Protein AF-A0A1T3P702-F1 (afdb_monomer)

Foldseek 3Di:
DFWDKDWDDDDVDTDIDGGQDDDAPDCLTPLVVLVVQLVVLVADDDKDWHAGPLRQWIWIWHQDPPQKIKIKIWGFRSPDPPDTDIDIDIDIAGRHPRSNVVSVVVNVVSVVSVD

pLDDT: mean 85.74, std 11.63, range [42.0, 97.5]

Radius of gyration: 14.25 Å; Cα contacts (8 Å, |Δi|>4): 216; chains: 1; bounding box: 38×34×39 Å

Structure (mmCIF, N/CA/C/O backbone):
data_AF-A0A1T3P702-F1
#
_entry.id   AF-A0A1T3P702-F1
#
loop_
_atom_site.group_PDB
_atom_site.id
_atom_site.type_symbol
_atom_site.label_atom_id
_atom_site.label_alt_id
_atom_site.label_comp_id
_atom_site.label_asym_id
_atom_site.label_entity_id
_atom_site.label_seq_id
_atom_site.pdbx_PDB_ins_code
_atom_site.Cartn_x
_atom_site.Cartn_y
_atom_site.Cartn_z
_atom_site.occupancy
_atom_site.B_iso_or_equiv
_atom_site.auth_seq_id
_atom_site.auth_comp_id
_atom_site.auth_asym_id
_atom_site.auth_atom_id
_atom_site.pdbx_PDB_model_num
ATOM 1 N N . MET A 1 1 ? 15.450 8.437 -10.672 1.00 70.81 1 MET A N 1
ATOM 2 C CA . MET A 1 1 ? 14.818 7.189 -11.158 1.00 70.81 1 MET A CA 1
ATOM 3 C C . MET A 1 1 ? 15.550 6.032 -10.517 1.00 70.81 1 MET A C 1
ATOM 5 O O . MET A 1 1 ? 16.745 5.887 -10.749 1.00 70.81 1 MET A O 1
ATOM 9 N N . VAL A 1 2 ? 14.839 5.247 -9.719 1.00 76.56 2 VAL A N 1
ATOM 10 C CA . VAL A 1 2 ? 15.346 4.040 -9.065 1.00 76.56 2 VAL A CA 1
ATOM 11 C C . VAL A 1 2 ? 14.706 2.817 -9.702 1.00 76.56 2 VAL A C 1
ATOM 13 O O . VAL A 1 2 ? 13.552 2.854 -10.126 1.00 76.56 2 VAL A O 1
ATOM 16 N N . ASN A 1 3 ? 15.476 1.737 -9.782 1.00 81.69 3 ASN A N 1
ATOM 17 C CA . ASN A 1 3 ? 14.958 0.428 -10.147 1.00 81.69 3 ASN A CA 1
ATOM 18 C C . ASN A 1 3 ? 15.029 -0.447 -8.910 1.00 81.69 3 ASN A C 1
ATOM 20 O O . ASN A 1 3 ? 16.112 -0.650 -8.363 1.00 81.69 3 ASN A O 1
ATOM 24 N N . TYR A 1 4 ? 13.895 -0.991 -8.502 1.00 83.31 4 TYR A N 1
ATOM 25 C CA . TYR A 1 4 ? 13.845 -1.959 -7.420 1.00 83.31 4 TYR A CA 1
ATOM 26 C C . TYR A 1 4 ? 13.196 -3.254 -7.889 1.00 83.31 4 TYR A C 1
ATOM 28 O O . TYR A 1 4 ? 12.562 -3.340 -8.943 1.00 83.31 4 TYR A O 1
ATOM 36 N N . THR A 1 5 ? 13.436 -4.302 -7.112 1.00 88.94 5 THR A N 1
ATOM 37 C CA . THR A 1 5 ? 12.734 -5.571 -7.269 1.00 88.94 5 THR A CA 1
ATOM 38 C C . THR A 1 5 ? 11.568 -5.584 -6.301 1.00 88.94 5 THR A C 1
ATOM 40 O O . THR A 1 5 ? 11.743 -5.239 -5.133 1.00 88.94 5 THR A O 1
ATOM 43 N N . VAL A 1 6 ? 10.407 -6.035 -6.766 1.00 88.75 6 VAL A N 1
ATOM 44 C CA . VAL A 1 6 ? 9.282 -6.364 -5.891 1.00 88.75 6 VAL A CA 1
ATOM 45 C C . VAL A 1 6 ? 9.088 -7.872 -5.878 1.00 88.75 6 VAL A C 1
ATOM 47 O O . VAL A 1 6 ? 9.005 -8.511 -6.929 1.00 88.75 6 VAL A O 1
ATOM 50 N N . GLU A 1 7 ? 8.989 -8.432 -4.677 1.00 91.44 7 GLU A N 1
ATOM 51 C CA . GLU A 1 7 ? 8.684 -9.840 -4.456 1.00 91.44 7 GLU A CA 1
ATOM 52 C C . GLU A 1 7 ? 7.426 -9.974 -3.600 1.00 91.44 7 GLU A C 1
ATOM 54 O O . GLU A 1 7 ? 7.316 -9.375 -2.532 1.00 91.44 7 GLU A O 1
ATOM 59 N N . LEU A 1 8 ? 6.476 -10.784 -4.066 1.00 90.88 8 LEU A N 1
ATOM 60 C CA . LEU A 1 8 ? 5.331 -11.237 -3.286 1.00 90.88 8 LEU A CA 1
ATOM 61 C C . LEU A 1 8 ? 5.507 -12.723 -2.981 1.00 90.88 8 LEU A C 1
ATOM 63 O O . LEU A 1 8 ? 5.449 -13.571 -3.877 1.00 90.88 8 LEU A O 1
ATOM 67 N N . CYS A 1 9 ? 5.689 -13.025 -1.699 1.00 87.62 9 CYS A N 1
ATOM 68 C CA . CYS A 1 9 ? 5.918 -14.374 -1.198 1.00 87.62 9 CYS A CA 1
ATOM 69 C C . CYS A 1 9 ? 4.834 -14.760 -0.187 1.00 87.62 9 CYS A C 1
ATOM 71 O O . CYS A 1 9 ? 4.467 -13.986 0.695 1.00 87.62 9 CYS A O 1
ATOM 73 N N . GLY A 1 10 ? 4.334 -15.986 -0.300 1.00 84.56 10 GLY A N 1
ATOM 74 C CA . GLY A 1 10 ? 3.325 -16.551 0.584 1.00 84.56 10 GLY A CA 1
ATOM 75 C C . GLY A 1 10 ? 3.218 -18.061 0.402 1.00 84.56 10 GLY A C 1
ATOM 76 O O . GLY A 1 10 ? 3.934 -18.674 -0.391 1.00 84.56 10 GLY A O 1
ATOM 77 N N . ARG A 1 11 ? 2.306 -18.704 1.133 1.00 86.44 11 ARG A N 1
ATOM 78 C CA . ARG A 1 11 ? 2.109 -20.152 1.001 1.00 86.44 11 ARG A CA 1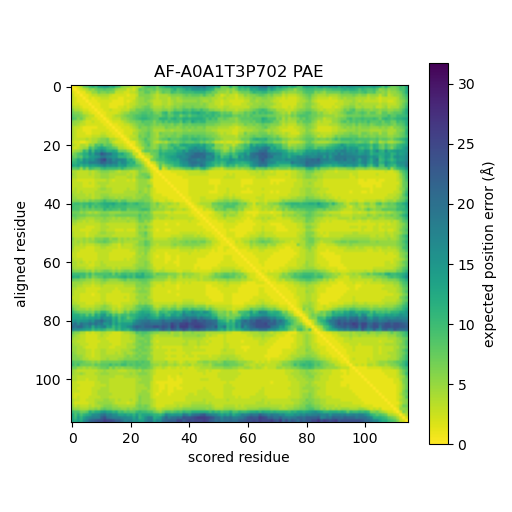
ATOM 79 C C . ARG A 1 11 ? 1.562 -20.483 -0.393 1.00 86.44 11 ARG A C 1
ATOM 81 O O . ARG A 1 11 ? 0.400 -20.220 -0.671 1.00 86.44 11 ARG A O 1
ATOM 88 N N . GLY A 1 12 ? 2.398 -21.081 -1.242 1.00 87.56 12 GLY A N 1
ATOM 89 C CA . GLY A 1 12 ? 2.049 -21.405 -2.632 1.00 87.56 12 GLY A CA 1
ATOM 90 C C . GLY A 1 12 ? 2.091 -20.211 -3.593 1.00 87.56 12 GLY A C 1
ATOM 91 O O . GLY A 1 12 ? 1.690 -20.363 -4.742 1.00 87.56 12 GLY A O 1
ATOM 92 N N . LEU A 1 13 ? 2.582 -19.049 -3.143 1.00 87.25 13 LEU A N 1
ATOM 93 C CA . LEU A 1 13 ? 2.752 -17.850 -3.960 1.00 87.25 13 LEU A CA 1
ATOM 94 C C . LEU A 1 13 ? 4.220 -17.423 -3.940 1.00 87.25 13 LEU A C 1
ATOM 96 O O . LEU A 1 13 ? 4.769 -17.136 -2.879 1.00 87.25 13 LEU A O 1
ATOM 100 N N . ALA A 1 14 ? 4.824 -17.347 -5.120 1.00 89.81 14 ALA A N 1
ATOM 101 C CA . ALA A 1 14 ? 6.096 -16.681 -5.339 1.00 89.81 14 ALA A CA 1
ATOM 102 C C . ALA A 1 14 ? 5.982 -15.904 -6.649 1.00 89.81 14 ALA A C 1
ATOM 104 O O . ALA A 1 14 ? 5.843 -16.498 -7.719 1.00 89.81 14 ALA A O 1
ATOM 105 N N . ALA A 1 15 ? 5.986 -14.581 -6.553 1.00 89.94 15 ALA A N 1
ATOM 106 C CA . ALA A 1 15 ? 5.983 -13.688 -7.698 1.00 89.94 15 ALA A CA 1
ATOM 107 C C . ALA A 1 15 ? 7.101 -12.669 -7.517 1.00 89.94 15 ALA A C 1
ATOM 109 O O . ALA A 1 15 ? 7.212 -12.049 -6.463 1.00 89.94 15 ALA A O 1
ATOM 110 N N . ARG A 1 16 ? 7.928 -12.504 -8.544 1.00 90.31 16 ARG A N 1
ATOM 111 C CA . ARG A 1 16 ? 9.037 -11.556 -8.558 1.00 90.31 16 ARG A CA 1
ATOM 112 C C . ARG A 1 16 ? 8.943 -10.729 -9.824 1.00 90.31 16 ARG A C 1
ATOM 114 O O . ARG A 1 16 ? 8.728 -11.279 -10.904 1.00 90.31 16 ARG A O 1
ATOM 121 N N . LEU A 1 17 ? 9.123 -9.425 -9.679 1.00 87.31 17 LEU A N 1
ATOM 122 C CA . LEU A 1 17 ? 9.280 -8.515 -10.798 1.00 87.31 17 LEU A CA 1
ATOM 123 C C . LEU A 1 17 ? 10.531 -7.671 -10.590 1.00 87.31 17 LEU A C 1
ATOM 125 O O . LEU A 1 17 ? 10.652 -6.934 -9.610 1.00 87.31 17 LEU A O 1
ATOM 129 N N . ASP A 1 18 ? 11.463 -7.820 -11.523 1.00 86.00 18 ASP A N 1
ATOM 130 C CA . ASP A 1 18 ? 12.696 -7.049 -11.575 1.00 86.00 18 ASP A CA 1
ATOM 131 C C . ASP A 1 18 ? 12.479 -5.736 -12.328 1.00 86.00 18 ASP A C 1
ATOM 133 O O . ASP A 1 18 ? 11.718 -5.684 -13.294 1.00 86.00 18 ASP A O 1
ATOM 137 N N . ARG A 1 19 ? 13.242 -4.704 -11.948 1.00 81.06 19 ARG A N 1
ATOM 138 C CA . ARG A 1 19 ? 13.250 -3.387 -12.608 1.00 81.06 19 ARG A CA 1
ATOM 139 C C . ARG A 1 19 ? 11.880 -2.701 -12.633 1.00 81.06 19 ARG A C 1
ATOM 141 O O . ARG A 1 19 ? 11.517 -2.096 -13.640 1.00 81.06 19 ARG A O 1
ATOM 148 N N . VAL A 1 20 ? 11.164 -2.759 -11.512 1.00 81.31 20 VAL A N 1
ATOM 149 C CA . VAL A 1 20 ? 10.029 -1.861 -11.275 1.00 81.31 20 VAL A CA 1
ATOM 150 C C . VAL A 1 20 ? 10.576 -0.440 -11.172 1.00 81.31 20 VAL A C 1
ATOM 152 O O . VAL A 1 20 ? 11.546 -0.201 -10.444 1.00 81.31 20 VAL A O 1
ATOM 155 N N . VAL A 1 21 ? 9.995 0.480 -11.944 1.00 78.62 21 VAL A N 1
ATOM 156 C CA . VAL A 1 21 ? 10.480 1.859 -12.042 1.00 78.62 21 VAL A CA 1
ATOM 157 C C . VAL A 1 21 ? 9.786 2.728 -10.999 1.00 78.62 21 VAL A C 1
ATOM 159 O O . VAL A 1 21 ? 8.560 2.841 -10.999 1.00 78.62 21 VAL A O 1
ATOM 162 N N . GLY A 1 22 ? 10.584 3.389 -10.161 1.00 72.56 22 GLY A N 1
ATOM 163 C CA . GLY A 1 22 ? 10.127 4.434 -9.246 1.00 72.56 22 GLY A CA 1
ATOM 164 C C . GLY A 1 22 ? 10.965 5.708 -9.342 1.00 72.56 22 GLY A C 1
ATOM 165 O O . GLY A 1 22 ? 12.053 5.741 -9.937 1.00 72.56 22 GLY A O 1
ATOM 166 N N . TRP A 1 23 ? 10.472 6.773 -8.726 1.00 66.00 23 TRP A N 1
ATOM 167 C CA . TRP A 1 23 ? 11.130 8.071 -8.647 1.00 66.00 23 TRP A CA 1
ATOM 168 C C . TRP A 1 23 ? 11.543 8.347 -7.199 1.00 66.00 23 TRP A C 1
ATOM 170 O O . TRP A 1 23 ? 10.741 8.746 -6.364 1.00 66.00 23 TRP A O 1
ATOM 180 N N . SER A 1 24 ? 12.825 8.125 -6.885 1.00 61.88 24 SER A N 1
ATOM 181 C CA . SER A 1 24 ? 13.392 8.508 -5.589 1.00 61.88 24 SER A CA 1
ATOM 182 C C . SER A 1 24 ? 13.335 10.025 -5.400 1.00 61.88 24 SER A C 1
ATOM 184 O O . SER A 1 24 ? 13.604 10.789 -6.328 1.00 61.88 24 SER A O 1
ATOM 186 N N . GLY A 1 25 ? 12.992 10.461 -4.186 1.00 56.44 25 GLY A N 1
ATOM 187 C CA . GLY A 1 25 ? 13.034 11.872 -3.792 1.00 56.44 25 GLY A CA 1
ATOM 188 C C . GLY A 1 25 ? 11.787 12.697 -4.123 1.00 56.44 25 GLY A C 1
ATOM 189 O O . GLY A 1 25 ? 11.732 13.863 -3.732 1.00 56.44 25 GLY A O 1
ATOM 190 N N . GLU A 1 26 ? 10.771 12.123 -4.775 1.00 60.62 26 GLU A N 1
ATOM 191 C CA . GLU A 1 26 ? 9.473 12.779 -4.947 1.00 60.62 26 GLU A CA 1
ATOM 192 C C . GLU A 1 26 ? 8.469 12.306 -3.885 1.00 60.62 26 GLU A C 1
ATOM 194 O O . GLU A 1 26 ? 8.336 11.115 -3.619 1.00 60.62 26 GLU A O 1
ATOM 199 N N . ALA A 1 27 ? 7.700 13.235 -3.303 1.00 54.56 27 ALA A N 1
ATOM 200 C CA . ALA A 1 27 ? 6.638 12.930 -2.329 1.00 54.56 27 ALA A CA 1
ATOM 201 C C . ALA A 1 27 ? 5.484 12.070 -2.904 1.00 54.56 27 ALA A C 1
ATOM 203 O O . ALA A 1 27 ? 4.549 11.723 -2.188 1.00 54.56 27 ALA A O 1
ATOM 204 N N . THR A 1 28 ? 5.535 11.768 -4.200 1.00 63.72 28 THR A N 1
ATOM 205 C CA . THR A 1 28 ? 4.592 10.969 -4.990 1.00 63.72 28 THR A CA 1
ATOM 206 C C . THR A 1 28 ? 4.955 9.484 -5.065 1.00 63.72 28 THR A C 1
ATOM 208 O O . THR A 1 28 ? 4.157 8.700 -5.585 1.00 63.72 28 THR A O 1
ATOM 211 N N . GLU A 1 29 ? 6.112 9.073 -4.544 1.00 83.00 29 GLU A N 1
ATOM 212 C CA . GLU A 1 29 ? 6.506 7.664 -4.461 1.00 83.00 29 GLU A CA 1
ATOM 213 C C . GLU A 1 29 ? 5.768 6.944 -3.306 1.00 83.00 29 GLU A C 1
ATOM 215 O O . GLU A 1 29 ? 5.016 7.543 -2.527 1.00 83.00 29 GLU A O 1
ATOM 220 N N . ILE A 1 30 ? 5.921 5.621 -3.216 1.00 88.81 30 ILE A N 1
ATOM 221 C CA . ILE A 1 30 ? 5.170 4.781 -2.274 1.00 88.81 30 ILE A CA 1
ATOM 222 C C . ILE A 1 30 ? 5.355 5.178 -0.800 1.00 88.81 30 ILE A C 1
ATOM 224 O O . ILE A 1 30 ? 4.419 5.038 -0.012 1.00 88.81 30 ILE A O 1
ATOM 228 N N . ASP A 1 31 ? 6.516 5.697 -0.401 1.00 89.75 31 ASP A N 1
ATOM 229 C CA . ASP A 1 31 ? 6.757 6.142 0.974 1.00 89.75 31 ASP A CA 1
ATOM 230 C C . ASP A 1 31 ? 5.920 7.373 1.340 1.00 89.75 31 ASP A C 1
ATOM 232 O O . ASP A 1 31 ? 5.393 7.447 2.455 1.00 89.75 31 ASP A O 1
ATOM 236 N N . GLY A 1 32 ? 5.734 8.301 0.398 1.00 89.31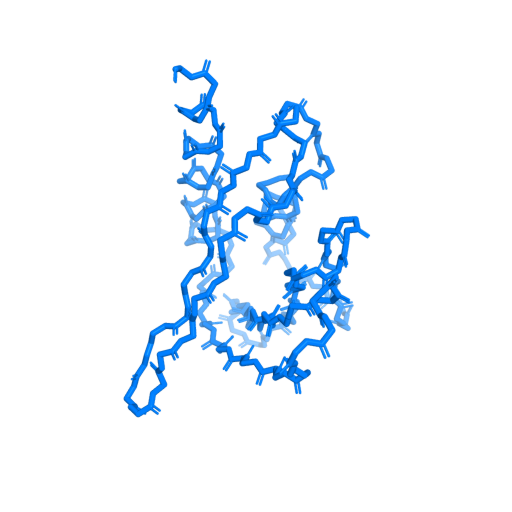 32 GLY A N 1
ATOM 237 C CA . GLY A 1 32 ? 4.838 9.445 0.548 1.00 89.31 32 GLY A CA 1
ATOM 238 C C . GLY A 1 32 ? 3.392 8.998 0.744 1.00 89.31 32 GLY A C 1
ATOM 239 O O . GLY A 1 32 ? 2.751 9.381 1.724 1.00 89.31 32 GLY A O 1
ATOM 240 N N . PHE A 1 33 ? 2.915 8.085 -0.109 1.00 92.12 33 PHE A N 1
ATOM 241 C CA . PHE A 1 33 ? 1.581 7.494 0.029 1.00 92.12 33 PHE A CA 1
ATOM 242 C C . PHE A 1 33 ? 1.378 6.836 1.401 1.00 92.12 33 PHE A C 1
ATOM 244 O O . PHE A 1 33 ? 0.400 7.128 2.088 1.00 92.12 33 PHE A O 1
ATOM 251 N N . LEU A 1 34 ? 2.314 5.989 1.840 1.00 93.69 34 LEU A N 1
ATOM 252 C CA . LEU A 1 34 ? 2.244 5.326 3.146 1.00 93.69 34 LEU A CA 1
ATOM 253 C C . LEU A 1 34 ? 2.311 6.327 4.312 1.00 93.69 34 LEU A C 1
ATOM 255 O O . LEU A 1 34 ? 1.616 6.146 5.313 1.00 93.69 34 LEU A O 1
ATOM 259 N N . THR A 1 35 ? 3.097 7.399 4.172 1.00 92.75 35 THR A N 1
ATOM 260 C CA . THR A 1 35 ? 3.177 8.489 5.155 1.00 92.75 35 THR A CA 1
ATOM 261 C C . THR A 1 35 ? 1.832 9.198 5.302 1.00 92.75 35 THR A C 1
ATOM 263 O O . THR A 1 35 ? 1.396 9.459 6.424 1.00 92.75 35 THR A O 1
ATOM 266 N N . ASP A 1 36 ? 1.139 9.473 4.199 1.00 92.44 36 ASP A N 1
ATOM 267 C CA . ASP A 1 36 ? -0.174 10.119 4.238 1.00 92.44 36 ASP A CA 1
ATOM 268 C C . ASP A 1 36 ? -1.254 9.196 4.821 1.00 92.44 36 ASP A C 1
ATOM 270 O O . ASP A 1 36 ? -2.079 9.645 5.618 1.00 92.44 36 ASP A O 1
ATOM 274 N N . LEU A 1 37 ? -1.207 7.888 4.535 1.00 94.06 37 LEU A N 1
ATOM 275 C CA . LEU A 1 37 ? -2.070 6.913 5.218 1.00 94.06 37 LEU A CA 1
ATOM 276 C C . LEU A 1 37 ? -1.817 6.873 6.732 1.00 94.06 37 LEU A C 1
ATOM 278 O O . LEU A 1 37 ? -2.754 6.708 7.512 1.00 94.06 37 LEU A O 1
ATOM 282 N N . ALA A 1 38 ? -0.559 7.006 7.158 1.00 92.44 38 ALA A N 1
ATOM 283 C CA . ALA A 1 38 ? -0.199 7.013 8.571 1.00 92.44 38 ALA A CA 1
ATOM 284 C C . ALA A 1 38 ? -0.667 8.289 9.293 1.00 92.44 38 ALA A C 1
ATOM 286 O O . ALA A 1 38 ? -1.055 8.224 10.462 1.00 92.44 38 ALA A O 1
ATOM 287 N N . ARG A 1 39 ? -0.656 9.437 8.601 1.00 91.62 39 ARG A N 1
ATOM 288 C CA . ARG A 1 39 ? -1.164 10.721 9.115 1.00 91.62 39 ARG A CA 1
ATOM 289 C C . ARG A 1 39 ? -2.676 10.708 9.307 1.00 91.62 39 ARG A C 1
ATOM 291 O O . ARG A 1 39 ? -3.155 11.220 10.316 1.00 91.62 39 ARG A O 1
ATOM 298 N N . ASP A 1 40 ? -3.407 10.052 8.412 1.00 90.50 40 ASP A N 1
ATOM 299 C CA . ASP A 1 40 ? -4.863 9.906 8.495 1.00 90.50 40 ASP A CA 1
ATOM 300 C C . ASP A 1 40 ? -5.283 8.726 9.392 1.00 90.50 40 ASP A C 1
ATOM 302 O O . ASP A 1 40 ? -6.186 7.948 9.079 1.00 90.50 40 ASP A O 1
ATOM 306 N N . PHE A 1 41 ? -4.648 8.599 10.564 1.00 84.25 41 PHE A N 1
ATOM 307 C CA . PHE A 1 41 ? -4.945 7.544 11.542 1.00 84.25 41 PHE A CA 1
ATOM 308 C C . PHE A 1 41 ? -6.375 7.618 12.103 1.00 84.25 41 PHE A C 1
ATOM 310 O O . PHE A 1 41 ? -6.880 6.625 12.627 1.00 84.25 41 PHE A O 1
ATOM 317 N N . GLY A 1 42 ? -7.027 8.782 11.991 1.00 85.81 42 GLY A N 1
ATOM 318 C CA . GLY A 1 42 ? -8.439 8.982 12.330 1.00 85.81 42 GLY A CA 1
ATOM 319 C C . GLY A 1 42 ? -9.412 8.262 11.389 1.00 85.81 42 GLY A C 1
ATOM 320 O O . GLY A 1 42 ? -10.597 8.166 11.705 1.00 85.81 42 GLY A O 1
ATOM 321 N N . GLY A 1 43 ? -8.911 7.720 10.279 1.00 90.75 43 GLY A N 1
ATOM 322 C CA . GLY A 1 43 ? -9.681 6.991 9.285 1.00 90.75 43 GLY A CA 1
ATOM 323 C C . GLY A 1 43 ? -10.054 7.828 8.070 1.00 90.75 43 GLY A C 1
ATOM 324 O O . GLY A 1 43 ? -10.008 9.057 8.079 1.00 90.75 43 GLY A O 1
ATOM 325 N N . TRP A 1 44 ? -10.420 7.127 7.003 1.00 94.88 44 TRP A N 1
ATOM 326 C CA . TRP A 1 44 ? -10.949 7.700 5.771 1.00 94.88 44 TRP A CA 1
ATOM 327 C C . TRP A 1 44 ? -12.019 6.778 5.194 1.00 94.88 44 TRP A C 1
ATOM 329 O O . TRP A 1 44 ? -12.005 5.568 5.430 1.00 94.88 44 TRP A O 1
ATOM 339 N N . ASP A 1 45 ? -12.916 7.352 4.399 1.00 93.12 45 ASP A N 1
ATOM 340 C CA . ASP A 1 45 ? -13.916 6.589 3.665 1.00 93.12 45 ASP A CA 1
ATOM 341 C C . ASP A 1 45 ? -13.368 6.107 2.315 1.00 93.12 45 ASP A C 1
ATOM 343 O O . ASP A 1 45 ? -12.634 6.817 1.622 1.00 93.12 45 ASP A O 1
ATOM 347 N N . GLY A 1 46 ? -13.767 4.897 1.922 1.00 94.00 46 GLY A N 1
ATOM 348 C CA . GLY A 1 46 ? -13.439 4.316 0.621 1.00 94.00 46 GLY A CA 1
ATOM 349 C C . GLY A 1 46 ? -12.026 3.732 0.505 1.00 94.00 46 GLY A C 1
ATOM 350 O O . GLY A 1 46 ? -11.365 3.402 1.490 1.00 94.00 46 GLY A O 1
ATOM 351 N N . GLU A 1 47 ? -11.590 3.552 -0.742 1.00 9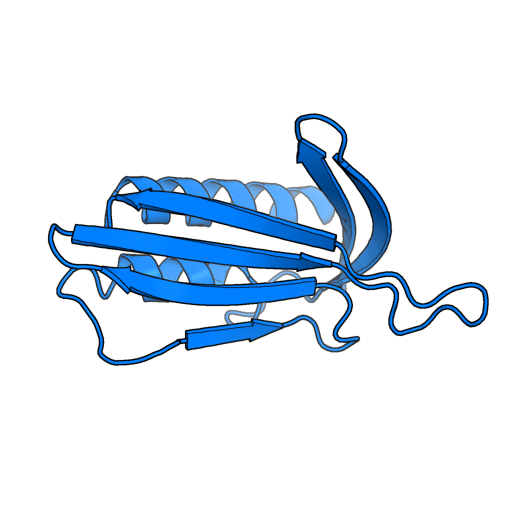6.44 47 GLU A N 1
ATOM 352 C CA . GLU A 1 47 ? -10.272 3.021 -1.098 1.00 96.44 47 GLU A CA 1
ATOM 353 C C . GLU A 1 47 ? -9.360 4.159 -1.563 1.00 96.44 47 GLU A C 1
ATOM 355 O O . GLU A 1 47 ? -9.751 4.984 -2.391 1.00 96.44 47 GLU A O 1
ATOM 360 N N . ARG A 1 48 ? -8.125 4.175 -1.061 1.00 96.12 48 ARG A N 1
ATOM 361 C CA . ARG A 1 48 ? -7.045 5.003 -1.603 1.00 96.12 48 ARG A CA 1
ATOM 362 C C . ARG A 1 48 ? -6.107 4.124 -2.410 1.00 96.12 48 ARG A C 1
ATOM 364 O O . ARG A 1 48 ? -5.749 3.038 -1.963 1.00 96.12 48 ARG A O 1
ATOM 371 N N . THR A 1 49 ? -5.686 4.592 -3.576 1.00 95.25 49 THR A N 1
ATOM 372 C CA . THR A 1 49 ? -4.841 3.807 -4.477 1.00 95.25 49 THR A CA 1
ATOM 373 C C . THR A 1 49 ? -3.598 4.593 -4.850 1.00 95.25 49 THR A C 1
ATOM 375 O O . THR A 1 49 ? -3.691 5.735 -5.295 1.00 95.25 49 THR A O 1
ATOM 378 N N . TRP A 1 50 ? -2.450 3.939 -4.740 1.00 94.44 50 TRP A N 1
ATOM 379 C CA . TRP A 1 50 ? -1.194 4.369 -5.332 1.00 94.44 50 TRP A CA 1
ATOM 380 C C . TRP A 1 50 ? -0.734 3.335 -6.358 1.00 94.44 50 TRP A C 1
ATOM 382 O O . TRP A 1 50 ? -1.057 2.150 -6.252 1.00 94.44 50 TRP A O 1
ATOM 392 N N . ARG A 1 51 ? -0.002 3.773 -7.378 1.00 90.81 51 ARG A N 1
ATOM 393 C CA . ARG A 1 51 ? 0.610 2.885 -8.367 1.00 90.81 51 ARG A CA 1
ATOM 394 C C . ARG A 1 51 ? 1.868 3.516 -8.938 1.00 90.81 51 ARG A C 1
ATOM 396 O O . ARG A 1 51 ? 1.906 4.735 -9.094 1.00 90.81 51 ARG A O 1
ATOM 403 N N . THR A 1 52 ? 2.810 2.685 -9.360 1.00 87.25 52 THR A N 1
ATOM 404 C CA . THR A 1 52 ? 3.925 3.133 -10.197 1.00 87.25 52 THR A CA 1
ATOM 405 C C . THR A 1 52 ? 3.418 3.640 -11.553 1.00 87.25 52 THR A C 1
ATOM 407 O O . THR A 1 52 ? 2.308 3.309 -12.013 1.00 87.25 52 THR A O 1
ATOM 410 N N . ASP A 1 53 ? 4.233 4.450 -12.228 1.00 82.88 53 ASP A N 1
ATOM 411 C CA . ASP A 1 53 ? 3.897 5.025 -13.536 1.00 82.88 53 ASP A CA 1
ATOM 412 C C . ASP A 1 53 ? 3.653 3.950 -14.597 1.00 82.88 53 ASP A C 1
ATOM 414 O O . ASP A 1 53 ? 2.687 4.026 -15.365 1.00 82.88 53 ASP A O 1
ATOM 418 N N . ASP A 1 54 ? 4.495 2.915 -14.595 1.00 82.19 54 ASP A N 1
ATOM 419 C CA . ASP A 1 54 ? 4.367 1.733 -15.448 1.00 82.19 54 ASP A CA 1
ATOM 420 C C . ASP A 1 54 ? 3.220 0.803 -15.042 1.00 82.19 54 ASP A C 1
ATOM 422 O O . ASP A 1 54 ? 2.832 -0.051 -15.836 1.00 82.19 54 ASP A O 1
ATOM 426 N N . ARG A 1 55 ? 2.593 1.041 -13.883 1.00 85.56 55 ARG A N 1
ATOM 427 C CA . ARG A 1 55 ? 1.510 0.232 -13.309 1.00 85.56 55 ARG A CA 1
ATOM 428 C C . ARG A 1 55 ? 1.933 -1.193 -12.974 1.00 85.56 55 ARG A C 1
ATOM 430 O O . ARG A 1 55 ? 1.056 -2.067 -12.932 1.00 85.56 55 ARG A O 1
ATOM 437 N N . ASP A 1 56 ? 3.227 -1.415 -12.780 1.00 88.62 56 ASP A N 1
ATOM 438 C CA . ASP A 1 56 ? 3.754 -2.713 -12.397 1.00 88.62 56 ASP A CA 1
ATOM 439 C C . ASP A 1 56 ? 3.393 -3.042 -10.945 1.00 88.62 56 ASP A C 1
ATOM 441 O O . ASP A 1 56 ? 2.954 -4.156 -10.658 1.00 88.62 56 ASP A O 1
ATOM 445 N N . LEU A 1 57 ? 3.463 -2.047 -10.054 1.00 90.62 57 LEU A N 1
ATOM 446 C CA . LEU A 1 57 ? 3.020 -2.148 -8.667 1.00 90.62 57 LEU A CA 1
ATOM 447 C C . LEU A 1 57 ? 1.821 -1.228 -8.420 1.00 90.62 57 LEU A C 1
ATOM 449 O O . LEU A 1 57 ? 1.834 -0.047 -8.761 1.00 90.62 57 LEU A O 1
ATOM 453 N N . THR A 1 58 ? 0.772 -1.769 -7.805 1.00 92.94 58 THR A N 1
ATOM 454 C CA . THR A 1 58 ? -0.379 -1.015 -7.297 1.00 92.94 58 THR A CA 1
ATOM 455 C C . THR A 1 58 ? -0.591 -1.352 -5.827 1.00 92.94 58 THR A C 1
ATOM 457 O O . THR A 1 58 ? -0.594 -2.521 -5.452 1.00 92.94 58 THR A O 1
ATOM 460 N N . VAL A 1 59 ? -0.800 -0.336 -4.994 1.00 95.44 59 VAL A N 1
ATOM 461 C CA . VAL A 1 59 ? -1.123 -0.490 -3.575 1.00 95.44 59 VAL A CA 1
ATOM 462 C C . VAL A 1 59 ? -2.470 0.158 -3.306 1.00 95.44 59 VAL A C 1
ATOM 464 O O . VAL A 1 59 ? -2.667 1.346 -3.555 1.00 95.44 59 VAL A O 1
ATOM 467 N N . LYS A 1 60 ? -3.411 -0.636 -2.804 1.00 97.19 60 LYS A N 1
ATOM 468 C CA . LYS A 1 60 ? -4.751 -0.193 -2.415 1.00 97.19 60 LYS A CA 1
ATOM 469 C C . LYS A 1 60 ? -4.872 -0.226 -0.905 1.00 97.19 60 LYS A C 1
ATOM 471 O O . LYS A 1 60 ? -4.497 -1.222 -0.295 1.00 97.19 60 LYS A O 1
ATOM 476 N N . ALA A 1 61 ? -5.413 0.830 -0.322 1.00 97.50 61 ALA A N 1
ATOM 477 C CA . ALA A 1 61 ? -5.552 0.990 1.112 1.00 97.50 61 ALA A CA 1
ATOM 478 C C . ALA A 1 61 ? -7.011 1.235 1.492 1.00 97.50 61 ALA A C 1
ATOM 480 O O . ALA A 1 61 ? -7.639 2.184 1.015 1.00 97.50 61 ALA A O 1
ATOM 481 N N . VAL A 1 62 ? -7.528 0.405 2.394 1.00 97.38 62 VAL A N 1
ATOM 482 C CA . VAL A 1 62 ? -8.867 0.565 2.968 1.00 97.38 62 VAL A CA 1
ATOM 483 C C . VAL A 1 62 ? -8.753 0.633 4.483 1.00 97.38 62 VAL A C 1
ATOM 485 O O . VAL A 1 62 ? -8.191 -0.267 5.113 1.00 97.38 62 VAL A O 1
ATOM 488 N N . PHE A 1 63 ? -9.299 1.695 5.073 1.00 95.25 63 PHE A N 1
ATOM 489 C CA . PHE A 1 63 ? -9.405 1.800 6.520 1.00 95.25 63 PHE A CA 1
ATOM 490 C C . PHE A 1 63 ? -10.559 0.928 7.016 1.00 95.25 63 PHE A C 1
ATOM 492 O O . PHE A 1 63 ? -11.672 0.957 6.489 1.00 95.25 63 PHE A O 1
ATOM 499 N N . ARG A 1 64 ? -10.291 0.122 8.038 1.00 93.06 64 ARG A N 1
ATOM 500 C CA . ARG A 1 64 ? -11.250 -0.780 8.669 1.00 93.06 64 ARG A CA 1
ATOM 501 C C . ARG A 1 64 ? -11.520 -0.336 10.097 1.00 93.06 64 ARG A C 1
ATOM 503 O O . ARG A 1 64 ? -10.667 0.238 10.778 1.00 93.06 64 ARG A O 1
ATOM 510 N N . SER A 1 65 ? -12.722 -0.656 10.567 1.00 86.50 65 SER A N 1
ATOM 511 C CA . SER A 1 65 ? -13.110 -0.459 11.962 1.00 86.50 65 SER A CA 1
ATOM 512 C C . SER A 1 65 ? -12.074 -1.075 12.907 1.00 86.50 65 SER A C 1
ATOM 514 O O . SER A 1 65 ? -11.614 -2.193 12.676 1.00 86.50 65 SER A O 1
ATOM 516 N N . GLY A 1 66 ? -11.736 -0.363 13.983 1.00 87.12 66 GLY A N 1
ATOM 517 C CA . GLY A 1 66 ? -10.724 -0.805 14.948 1.00 87.12 66 GLY A CA 1
ATOM 518 C C . GLY A 1 66 ? -9.304 -0.311 14.656 1.00 87.12 66 GLY A C 1
ATOM 519 O O . GLY A 1 66 ? -8.354 -0.888 15.179 1.00 87.12 66 GLY A O 1
ATOM 520 N N . GLY A 1 67 ? -9.151 0.735 13.835 1.00 90.69 67 GLY A N 1
ATOM 521 C CA . GLY A 1 67 ? -7.852 1.367 13.585 1.00 90.69 67 GLY A CA 1
ATOM 522 C C . GLY A 1 67 ? -6.907 0.459 12.806 1.00 90.69 67 GLY A C 1
ATOM 523 O O . GLY A 1 67 ? -5.723 0.372 13.126 1.00 90.69 67 GLY A O 1
ATOM 524 N N . ARG A 1 68 ? -7.438 -0.275 11.824 1.00 93.62 68 ARG A N 1
ATOM 525 C CA . ARG A 1 68 ? -6.662 -1.168 10.960 1.00 93.62 68 ARG A CA 1
ATOM 526 C C . ARG A 1 68 ? -6.723 -0.681 9.527 1.00 93.62 68 ARG A C 1
ATOM 528 O O . ARG A 1 68 ? -7.747 -0.174 9.086 1.00 93.62 68 ARG A O 1
ATOM 535 N N . VAL A 1 69 ?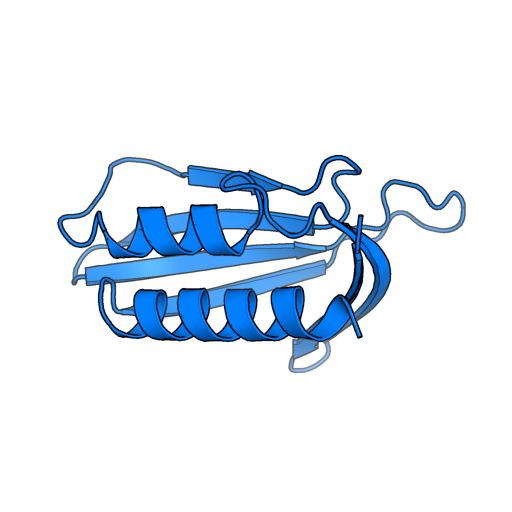 -5.639 -0.878 8.800 1.00 96.12 69 VAL A N 1
ATOM 536 C CA . VAL A 1 69 ? -5.549 -0.571 7.379 1.00 96.12 69 VAL A CA 1
ATOM 537 C C . VAL A 1 69 ? -5.202 -1.853 6.651 1.00 96.12 69 VAL A C 1
ATOM 539 O O . VAL A 1 69 ? -4.191 -2.494 6.941 1.00 96.12 69 VAL A O 1
ATOM 542 N N . GLU A 1 70 ? -6.075 -2.236 5.729 1.00 96.88 70 GLU A N 1
ATOM 543 C CA . GLU A 1 70 ? -5.810 -3.301 4.773 1.00 96.88 70 GLU A CA 1
ATOM 544 C C . GLU A 1 70 ? -5.061 -2.703 3.589 1.00 96.88 70 GLU A C 1
ATOM 546 O O . GLU A 1 70 ? -5.595 -1.838 2.893 1.00 96.88 70 GLU A O 1
ATOM 551 N N . LEU A 1 71 ? -3.833 -3.168 3.368 1.00 96.88 71 LEU A N 1
ATOM 552 C CA . LEU A 1 71 ? -3.031 -2.835 2.200 1.00 96.88 71 LEU A CA 1
ATOM 553 C C . LEU A 1 71 ? -3.027 -4.023 1.248 1.00 96.88 71 LEU A C 1
ATOM 555 O O . LEU A 1 71 ? -2.497 -5.082 1.579 1.00 96.88 71 LEU A O 1
ATOM 559 N N . THR A 1 72 ? -3.605 -3.854 0.065 1.00 96.75 72 THR A N 1
ATOM 560 C CA . THR A 1 72 ? -3.525 -4.842 -1.013 1.00 96.75 72 THR A CA 1
ATOM 561 C C . THR A 1 72 ? -2.452 -4.423 -2.003 1.00 96.75 72 THR A C 1
ATOM 563 O O . THR A 1 72 ? -2.577 -3.394 -2.664 1.00 96.75 72 THR A O 1
ATOM 566 N N . TRP A 1 73 ? -1.415 -5.245 -2.089 1.00 95.19 73 TRP A N 1
ATOM 567 C CA . TRP A 1 73 ? -0.271 -5.119 -2.978 1.00 95.19 73 TRP A CA 1
ATOM 568 C C . TRP A 1 73 ? -0.558 -5.952 -4.216 1.00 95.19 73 TRP A C 1
ATOM 570 O O . TRP A 1 73 ? -0.687 -7.167 -4.107 1.00 95.19 73 TRP A O 1
ATOM 580 N N . GLU A 1 74 ? -0.685 -5.319 -5.372 1.00 93.75 74 GLU A N 1
ATOM 581 C CA . GLU A 1 74 ? -0.890 -5.977 -6.658 1.00 93.75 74 GLU A CA 1
ATOM 582 C C . GLU A 1 74 ? 0.352 -5.771 -7.521 1.00 93.75 74 GLU A C 1
ATOM 584 O O . GLU A 1 74 ? 0.753 -4.638 -7.788 1.00 93.75 74 GLU A O 1
ATOM 589 N N . LEU A 1 75 ? 0.941 -6.880 -7.955 1.00 91.69 75 LEU A N 1
ATOM 590 C CA . LEU A 1 75 ? 2.093 -6.922 -8.837 1.00 91.69 75 LEU A CA 1
ATOM 591 C C . LEU A 1 75 ? 1.675 -7.537 -10.170 1.00 91.69 75 LEU A C 1
ATOM 593 O O . LEU A 1 75 ? 1.043 -8.597 -10.209 1.00 91.69 75 LEU A O 1
ATOM 597 N N . ARG A 1 76 ? 2.025 -6.875 -11.267 1.00 89.06 76 ARG A N 1
ATOM 598 C CA . ARG A 1 76 ? 1.790 -7.361 -12.629 1.00 89.06 76 ARG A CA 1
ATOM 599 C C . ARG A 1 76 ? 2.890 -6.836 -13.543 1.00 89.06 76 ARG A C 1
ATOM 601 O O . ARG A 1 76 ? 3.278 -5.690 -13.382 1.00 89.06 76 ARG A O 1
ATOM 608 N N . PRO A 1 77 ? 3.367 -7.590 -14.535 1.00 85.31 77 PRO A N 1
ATOM 609 C CA . PRO A 1 77 ? 4.400 -7.083 -15.418 1.00 85.31 77 PRO A CA 1
ATOM 610 C C . PRO A 1 77 ? 3.730 -6.405 -16.625 1.00 85.31 77 PRO A C 1
ATOM 612 O O . PRO A 1 77 ? 3.480 -7.017 -17.665 1.00 85.31 77 PRO A O 1
ATOM 615 N N . TRP A 1 78 ? 3.360 -5.129 -16.477 1.00 74.19 78 TRP A N 1
ATOM 616 C CA . TRP A 1 78 ? 2.593 -4.384 -17.483 1.00 74.19 78 TRP A CA 1
ATOM 617 C C . TRP A 1 78 ? 3.361 -4.228 -18.799 1.00 74.19 78 TRP A C 1
ATOM 619 O O . TRP A 1 78 ? 2.752 -4.225 -19.871 1.00 74.19 78 TRP A O 1
ATOM 629 N N . ARG A 1 79 ? 4.694 -4.115 -18.725 1.00 68.75 79 ARG A N 1
ATOM 630 C CA . ARG A 1 79 ? 5.571 -3.903 -19.888 1.00 68.75 79 ARG A CA 1
ATOM 631 C C . ARG A 1 79 ? 6.017 -5.184 -20.603 1.00 68.75 79 ARG A C 1
ATOM 633 O O . ARG A 1 79 ? 6.531 -5.077 -21.715 1.00 68.75 79 ARG A O 1
ATOM 640 N N . THR A 1 80 ? 5.858 -6.375 -20.021 1.00 65.75 80 THR A N 1
ATOM 641 C CA . THR A 1 80 ? 6.349 -7.618 -20.651 1.00 65.75 80 THR A CA 1
ATOM 642 C C . THR A 1 80 ? 5.295 -8.272 -21.537 1.00 65.75 80 THR A C 1
ATOM 644 O O . THR A 1 80 ? 4.163 -8.497 -21.109 1.00 65.75 80 THR A O 1
ATOM 647 N N . ALA A 1 81 ? 5.694 -8.639 -22.756 1.00 57.88 81 ALA A N 1
ATOM 648 C CA . ALA A 1 81 ? 4.841 -9.315 -23.733 1.00 57.88 81 ALA A CA 1
ATOM 649 C C . ALA A 1 81 ? 4.578 -10.802 -23.408 1.00 57.88 81 ALA A C 1
ATOM 651 O O . ALA A 1 81 ? 3.596 -11.363 -23.889 1.00 57.88 81 ALA A O 1
ATOM 652 N N . ASP A 1 82 ? 5.415 -11.425 -22.569 1.00 58.50 82 ASP A N 1
ATOM 653 C CA . ASP A 1 82 ? 5.542 -12.891 -22.487 1.00 58.50 82 ASP A CA 1
ATOM 654 C C . ASP A 1 82 ? 4.598 -13.585 -21.490 1.00 58.50 82 ASP A C 1
ATOM 656 O O . ASP A 1 82 ? 4.618 -14.807 -21.351 1.00 58.50 82 ASP A O 1
ATOM 660 N N . GLY A 1 83 ? 3.736 -12.840 -20.798 1.00 57.03 83 GLY A N 1
ATOM 661 C CA . GLY A 1 83 ? 2.766 -13.440 -19.886 1.00 57.03 83 GLY A CA 1
ATOM 662 C C . GLY A 1 83 ? 2.193 -12.437 -18.904 1.00 57.03 83 GLY A C 1
ATOM 663 O O . GLY A 1 83 ? 2.860 -12.008 -17.967 1.00 57.03 83 GLY A O 1
ATOM 664 N N . ARG A 1 84 ? 0.922 -12.081 -19.099 1.00 74.44 84 ARG A N 1
ATOM 665 C CA . ARG A 1 84 ? 0.173 -11.240 -18.165 1.00 74.44 84 ARG A CA 1
ATOM 666 C C . ARG A 1 84 ? -0.221 -12.087 -16.956 1.00 74.44 84 ARG A C 1
ATOM 668 O O . ARG A 1 84 ? -1.280 -12.708 -16.957 1.00 74.44 84 ARG A O 1
ATOM 675 N N . TRP A 1 85 ? 0.630 -12.121 -15.941 1.00 87.31 85 TRP A N 1
ATOM 676 C CA . TRP A 1 85 ? 0.235 -12.582 -14.616 1.00 87.31 85 TRP A CA 1
ATOM 677 C C . TRP A 1 85 ? -0.103 -11.388 -13.725 1.00 87.31 85 TRP A C 1
ATOM 679 O O . TRP A 1 85 ? 0.382 -10.275 -13.926 1.00 87.31 85 TRP A O 1
ATOM 689 N N . THR A 1 86 ? -0.950 -11.636 -12.736 1.00 89.25 86 THR A N 1
ATOM 690 C CA . THR A 1 86 ? -1.186 -10.717 -11.628 1.00 89.25 86 THR A C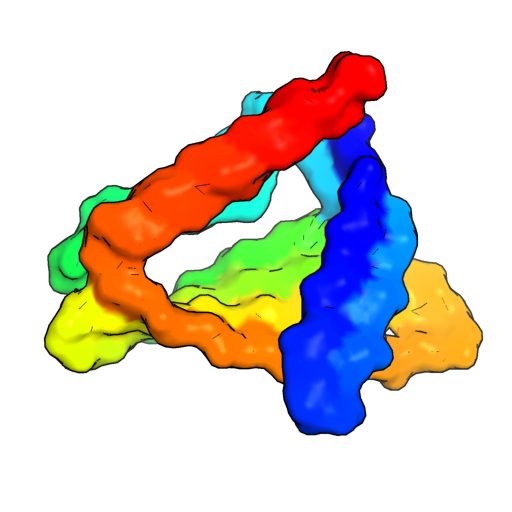A 1
ATOM 691 C C . THR A 1 86 ? -1.049 -11.525 -10.351 1.00 89.25 86 THR A C 1
ATOM 693 O O . THR A 1 86 ? -1.648 -12.593 -10.231 1.00 89.25 86 THR A O 1
ATOM 696 N N . ALA A 1 87 ? -0.251 -11.032 -9.413 1.00 92.12 87 ALA A N 1
ATOM 697 C CA . ALA A 1 87 ? -0.167 -11.567 -8.066 1.00 92.12 87 ALA A CA 1
ATOM 698 C C . ALA A 1 87 ? -0.611 -10.485 -7.096 1.00 92.12 87 ALA A C 1
ATOM 700 O O . ALA A 1 87 ? -0.272 -9.316 -7.270 1.00 92.12 87 ALA A O 1
ATO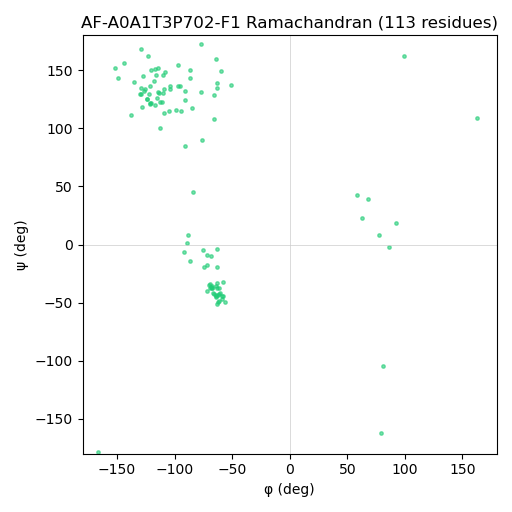M 701 N N . SER A 1 88 ? -1.355 -10.875 -6.068 1.00 93.56 88 SER A N 1
ATOM 702 C CA . SER A 1 88 ? -1.772 -9.947 -5.030 1.00 93.56 88 SER A CA 1
ATOM 703 C C . SER A 1 88 ? -1.582 -10.540 -3.647 1.00 93.56 88 SER A C 1
ATOM 705 O O . SER A 1 88 ? -1.896 -11.711 -3.428 1.00 93.56 88 SER A O 1
ATOM 707 N N . ALA A 1 89 ? -1.129 -9.715 -2.713 1.00 93.69 89 ALA A N 1
ATOM 708 C CA . ALA A 1 89 ? -1.087 -10.037 -1.295 1.00 93.69 89 ALA A CA 1
ATOM 709 C C . ALA A 1 89 ? -1.772 -8.923 -0.506 1.00 93.69 89 ALA A C 1
ATOM 711 O O . ALA A 1 89 ? -1.659 -7.753 -0.862 1.00 93.69 89 ALA A O 1
ATOM 712 N N . THR A 1 90 ? -2.457 -9.276 0.579 1.00 94.94 90 THR A N 1
ATOM 713 C CA . THR A 1 90 ? -3.065 -8.296 1.482 1.00 94.94 90 THR A CA 1
ATOM 714 C C . THR A 1 90 ? -2.388 -8.379 2.840 1.00 94.94 90 THR A C 1
ATOM 716 O O . THR A 1 90 ? -2.322 -9.451 3.440 1.00 94.94 90 THR A O 1
ATOM 719 N N . THR A 1 91 ? -1.889 -7.246 3.327 1.00 93.75 91 THR A N 1
ATOM 720 C CA . THR A 1 91 ? -1.367 -7.097 4.687 1.00 93.75 91 THR A CA 1
ATOM 721 C C . THR A 1 91 ? -2.322 -6.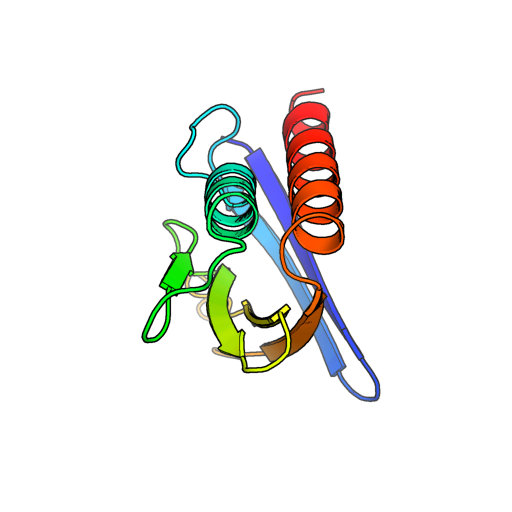245 5.515 1.00 93.75 91 THR A C 1
ATOM 723 O O . THR A 1 91 ? -3.005 -5.364 4.994 1.00 93.75 91 THR A O 1
ATOM 726 N N . VAL A 1 92 ? -2.395 -6.523 6.818 1.00 95.00 92 VAL A N 1
ATOM 727 C CA . VAL A 1 92 ? -3.217 -5.756 7.760 1.00 95.00 92 VAL A CA 1
ATOM 728 C C . VAL A 1 92 ? -2.300 -5.117 8.783 1.00 95.00 92 VAL A C 1
ATOM 730 O O . VAL A 1 92 ? -1.588 -5.816 9.503 1.00 95.00 92 VAL A O 1
ATOM 733 N N . LEU A 1 93 ? -2.331 -3.793 8.854 1.00 94.19 93 LEU A N 1
ATOM 734 C CA . LEU A 1 93 ? -1.489 -3.006 9.748 1.00 94.19 93 LEU A CA 1
ATOM 735 C C . LEU A 1 93 ? -2.364 -2.179 10.682 1.00 94.19 93 LEU A C 1
ATOM 737 O O . LEU A 1 93 ? -3.485 -1.805 10.344 1.00 94.19 93 LEU A O 1
ATOM 741 N N . ALA A 1 94 ? -1.874 -1.904 11.885 1.00 93.44 94 ALA A N 1
ATOM 742 C CA . ALA A 1 94 ? -2.434 -0.851 12.716 1.00 93.44 94 ALA A CA 1
ATOM 743 C C . ALA A 1 94 ? -2.255 0.499 12.015 1.00 93.44 94 ALA A C 1
ATOM 745 O O . ALA A 1 94 ? -1.176 0.813 11.503 1.00 93.44 94 ALA A O 1
ATOM 746 N N . ALA A 1 95 ? -3.317 1.297 12.016 1.00 87.69 95 ALA A N 1
ATOM 747 C CA . ALA A 1 95 ? -3.243 2.691 11.630 1.00 87.69 95 ALA A CA 1
ATOM 748 C C . ALA A 1 95 ? -2.265 3.440 12.553 1.00 87.69 95 ALA A C 1
ATOM 750 O O . ALA A 1 95 ? -2.097 3.082 13.721 1.00 87.69 95 ALA A O 1
ATOM 751 N N . GLY A 1 96 ? -1.608 4.477 12.035 1.00 89.44 96 GLY A N 1
ATOM 752 C CA . GLY A 1 96 ? -0.625 5.245 12.798 1.00 89.44 96 GLY A CA 1
ATOM 753 C C . GLY A 1 96 ? 0.741 4.560 12.851 1.00 89.44 96 GLY A C 1
ATOM 754 O O . GLY A 1 96 ? 1.477 4.609 11.869 1.00 89.44 96 GLY A O 1
ATOM 755 N N . GLU A 1 97 ? 1.108 3.953 13.984 1.00 90.12 97 GLU A N 1
ATOM 756 C CA . GLU A 1 97 ? 2.493 3.530 14.269 1.00 90.12 97 GLU A CA 1
ATOM 757 C C . GLU A 1 97 ? 3.018 2.462 13.299 1.00 90.12 97 GLU A C 1
ATOM 759 O O . GLU A 1 97 ? 4.065 2.666 12.691 1.00 90.12 97 GLU A O 1
ATOM 764 N N . GLN A 1 98 ? 2.290 1.358 13.084 1.00 93.75 98 GLN A N 1
ATOM 765 C CA . GLN A 1 98 ? 2.757 0.301 12.172 1.00 93.75 98 GLN A CA 1
ATOM 766 C C . GLN A 1 98 ? 2.879 0.799 10.725 1.00 93.75 98 GLN A C 1
ATOM 768 O O . GLN A 1 98 ? 3.826 0.432 10.032 1.00 93.75 98 GLN A O 1
ATOM 773 N N . LEU A 1 99 ? 1.963 1.665 10.277 1.00 93.56 99 LEU A N 1
ATOM 774 C CA . LEU A 1 99 ? 2.076 2.319 8.971 1.00 93.56 99 LEU A CA 1
ATOM 775 C C . LEU A 1 99 ? 3.234 3.320 8.909 1.00 93.56 99 LEU A C 1
ATOM 777 O O . LEU A 1 99 ? 3.894 3.408 7.880 1.00 93.56 99 LEU A O 1
ATOM 781 N N . SER A 1 100 ? 3.502 4.045 9.996 1.00 93.38 100 SER A N 1
ATOM 782 C CA . SER A 1 100 ? 4.606 5.009 10.083 1.00 93.38 100 SER A CA 1
ATOM 783 C C . SER A 1 100 ? 5.964 4.313 10.011 1.00 93.38 100 SER A C 1
ATOM 785 O O . SER A 1 100 ? 6.859 4.793 9.319 1.00 93.38 100 SER A O 1
ATOM 787 N N . VAL A 1 101 ? 6.107 3.167 10.689 1.00 94.94 101 VAL A N 1
ATOM 788 C CA . VAL A 1 101 ? 7.300 2.311 10.602 1.00 94.94 101 VAL A CA 1
ATOM 789 C C . VAL A 1 101 ? 7.469 1.797 9.176 1.00 94.94 101 VAL A C 1
ATOM 791 O O . VAL A 1 101 ? 8.529 1.993 8.593 1.00 94.94 101 VAL A O 1
ATOM 794 N N . LEU A 1 102 ? 6.409 1.253 8.566 1.00 93.94 102 LEU A N 1
ATOM 795 C CA . LEU A 1 102 ? 6.468 0.793 7.177 1.00 93.94 102 LEU A CA 1
ATOM 796 C C . LEU A 1 102 ? 6.864 1.922 6.209 1.00 93.94 102 LEU A C 1
ATOM 798 O O . LEU A 1 102 ? 7.706 1.715 5.339 1.00 93.94 102 LEU A O 1
ATOM 802 N N . ALA A 1 103 ? 6.288 3.118 6.358 1.00 92.44 103 ALA A N 1
ATOM 803 C CA . ALA A 1 103 ? 6.632 4.274 5.532 1.00 92.44 103 ALA A CA 1
ATOM 804 C C . ALA A 1 103 ? 8.110 4.667 5.690 1.00 92.44 103 ALA A C 1
ATOM 806 O O . ALA A 1 103 ? 8.790 4.943 4.702 1.00 92.44 103 ALA A O 1
ATOM 807 N N . ALA A 1 104 ? 8.628 4.655 6.922 1.00 92.06 104 ALA A N 1
ATOM 808 C CA . ALA A 1 104 ? 10.028 4.952 7.203 1.00 92.06 104 ALA A CA 1
ATOM 809 C C . ALA A 1 104 ? 10.982 3.898 6.617 1.00 92.06 104 ALA A C 1
ATOM 811 O O . ALA A 1 104 ? 11.994 4.279 6.026 1.00 92.06 104 ALA A O 1
ATOM 812 N N . ASP A 1 105 ? 10.643 2.613 6.733 1.00 92.81 105 ASP A N 1
ATOM 813 C CA . ASP A 1 105 ? 11.431 1.500 6.193 1.00 92.81 105 ASP A CA 1
ATOM 814 C C . ASP A 1 105 ? 11.497 1.560 4.662 1.00 92.81 105 ASP A C 1
ATOM 816 O O . ASP A 1 105 ? 12.578 1.463 4.079 1.00 92.81 105 ASP A O 1
ATOM 820 N N . VAL A 1 106 ? 10.357 1.801 4.003 1.00 90.19 106 VAL A N 1
ATOM 821 C CA . VAL A 1 106 ? 10.287 1.956 2.541 1.00 90.19 106 VAL A CA 1
ATOM 822 C C . VAL A 1 106 ? 11.080 3.179 2.086 1.00 90.19 106 VAL A C 1
ATOM 824 O O . VAL A 1 106 ? 11.874 3.079 1.152 1.00 90.19 106 VAL A O 1
ATOM 827 N N . ARG A 1 107 ? 10.949 4.316 2.778 1.00 88.56 107 ARG A N 1
ATOM 828 C CA . ARG A 1 107 ? 11.746 5.514 2.485 1.00 88.56 107 ARG A CA 1
ATOM 829 C C . ARG A 1 107 ? 13.244 5.244 2.610 1.00 88.56 107 ARG A C 1
ATOM 831 O O . ARG A 1 107 ? 14.017 5.674 1.759 1.00 88.56 107 ARG A O 1
ATOM 838 N N . HIS A 1 108 ? 13.664 4.548 3.667 1.00 88.00 108 HIS A N 1
ATOM 839 C CA . HIS A 1 108 ? 15.070 4.210 3.877 1.00 88.00 108 HIS A CA 1
ATOM 840 C C . HIS A 1 108 ? 15.599 3.290 2.770 1.00 88.00 108 HIS A C 1
ATOM 842 O O . HIS A 1 108 ? 16.678 3.541 2.236 1.00 88.00 108 HIS A O 1
ATOM 848 N N . PHE A 1 109 ? 14.817 2.280 2.381 1.00 86.25 109 PHE A N 1
ATOM 849 C CA . PHE A 1 109 ? 15.144 1.391 1.269 1.00 86.25 109 PHE A CA 1
ATOM 850 C C . PHE A 1 109 ? 15.315 2.157 -0.052 1.00 86.25 109 PHE A C 1
ATOM 852 O O . PHE A 1 109 ? 16.314 1.970 -0.745 1.00 86.25 109 PHE A O 1
ATOM 859 N N . LEU A 1 110 ? 14.383 3.059 -0.377 1.00 83.19 110 LEU A N 1
ATOM 860 C CA . LEU A 1 110 ? 14.432 3.852 -1.609 1.00 83.19 110 LEU A CA 1
ATOM 861 C C . LEU A 1 110 ? 15.590 4.860 -1.622 1.00 83.19 110 LEU A C 1
ATOM 863 O O . LEU A 1 110 ? 16.200 5.056 -2.669 1.00 83.19 110 LEU A O 1
ATOM 867 N N . ALA A 1 111 ? 15.929 5.459 -0.477 1.00 81.94 111 ALA A N 1
ATOM 868 C CA . ALA A 1 111 ? 17.085 6.349 -0.353 1.00 81.94 111 ALA A CA 1
ATOM 869 C C . ALA A 1 111 ? 18.424 5.593 -0.464 1.00 81.94 111 ALA A C 1
ATOM 871 O O . ALA A 1 111 ? 19.392 6.115 -1.007 1.00 81.94 111 ALA A O 1
ATOM 872 N N . GLY A 1 112 ? 18.486 4.351 0.027 1.00 72.69 112 GLY A N 1
ATOM 873 C CA . GLY A 1 112 ? 19.664 3.487 -0.100 1.00 72.69 112 GLY A CA 1
ATOM 874 C C . GLY A 1 112 ? 19.900 2.953 -1.518 1.00 72.69 112 GLY A C 1
ATOM 875 O O . GLY A 1 112 ? 21.010 2.532 -1.826 1.00 72.69 112 GLY A O 1
ATOM 876 N N . ALA A 1 113 ? 18.888 2.997 -2.391 1.00 59.41 113 ALA A N 1
ATOM 877 C CA . ALA A 1 113 ? 19.010 2.626 -3.802 1.00 59.41 113 ALA A CA 1
ATOM 878 C C . ALA A 1 113 ? 19.737 3.687 -4.658 1.00 59.41 113 ALA A C 1
ATOM 880 O O . ALA A 1 113 ? 19.976 3.452 -5.842 1.00 59.41 113 ALA A O 1
ATOM 881 N N . GLU A 1 114 ? 20.086 4.842 -4.078 1.00 51.75 114 GLU A N 1
ATOM 882 C CA . GLU A 1 114 ? 20.868 5.903 -4.729 1.00 51.75 114 GLU A CA 1
ATOM 883 C C . GLU A 1 114 ? 22.398 5.734 -4.567 1.00 51.75 114 GLU A C 1
ATOM 885 O O . GLU A 1 114 ? 23.148 6.640 -4.934 1.00 51.75 114 GLU A O 1
ATOM 890 N N . GLY A 1 115 ? 22.866 4.598 -4.024 1.00 42.00 115 GLY A N 1
ATOM 891 C CA . GLY A 1 115 ? 24.283 4.288 -3.761 1.00 42.00 115 GLY A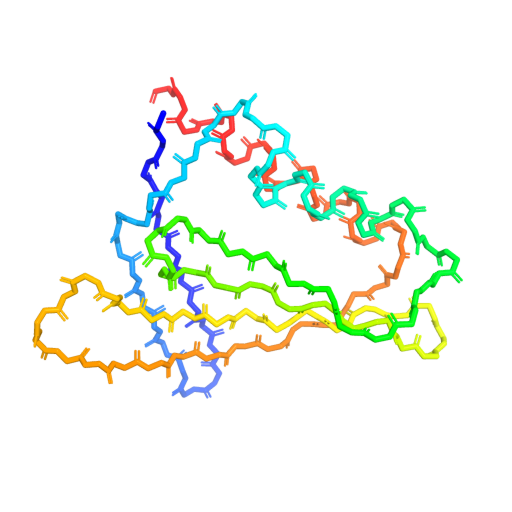 CA 1
ATOM 892 C C . GLY A 1 115 ? 24.944 3.338 -4.755 1.00 42.00 115 GLY A C 1
ATOM 893 O O . GLY A 1 115 ? 24.301 2.336 -5.141 1.00 42.00 115 GLY A O 1
#

Sequence (115 aa):
MVNYTVELCGRGLAARLDRVVGWSGEATEIDGFLTDLARDFGGWDGERTWRTDDRDLTVKAVFRSGGRVELTWELRPWRTADGRWTASATTVLAAGEQLSVLAADVRHFLAGAEG

Secondary structure (DSSP, 8-state):
-EEEEEEEEETTEEEEEEEEEE-TT-TTSHHHHHHHHHHTTT--SSEEEEE-TTSSEEEEEEEETTTEEEEEEEE--TT-TT----EEEEEEEETTHHHHHHHHHHHHHHHHTT-

Nearest PDB structures (foldseek):
  3cqn-assembly2_B  TM=6.965E-01  e=4.401E+00  Arabidopsis thaliana
  1h93-assembly1_A  TM=3.289E-01  e=4.153E+00  Leuconostoc mesenteroides
  1dpg-assembly1_B  TM=3.291E-01  e=5.238E+00  Leuconostoc mesenteroides
  2dpg-assembly1_A-2  TM=3.135E-01  e=4.401E+00  Leuconostoc mesenteroides
  1e7m-assembly1_A  TM=3.260E-01  e=4.943E+00  Leuconostoc mesenteroides

Organism: NCBI:txid159449

Mean predicted aligned error: 5.67 Å

InterPro domains:
  IPR046196 Protein of unknown function DUF6228 [PF19739] (2-111)

Solvent-accessible surface area (backbone atoms only — not comparable to full-atom values): 6524 Å² total; per-residue (Å²): 115,37,70,43,71,51,73,51,78,54,96,96,41,81,46,77,44,76,67,44,62,46,50,62,96,46,75,84,29,71,34,37,55,34,39,52,54,18,70,45,43,89,58,61,87,68,77,49,76,51,61,38,89,73,52,31,43,34,41,36,39,35,57,42,89,88,49,30,32,41,38,38,40,37,40,31,53,66,84,53,90,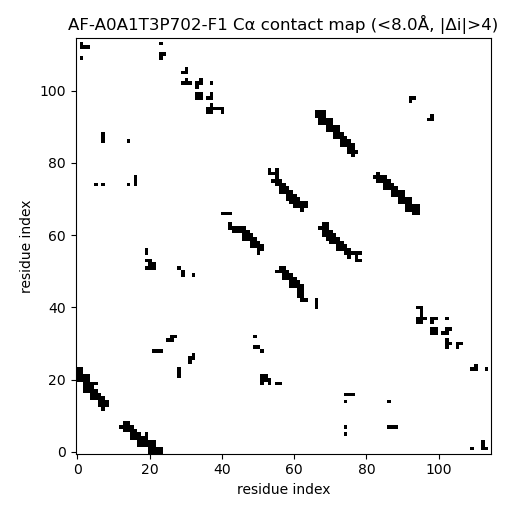89,59,87,55,74,49,75,51,76,48,80,37,45,43,26,63,57,31,41,51,52,16,50,52,47,41,52,54,51,62,59,65,79,112